Protein AF-A0A1X0T5G9-F1 (afdb_monomer_lite)

Sequence (118 aa):
MSHSIEERPLEVYLANVGNPDFNEDPGHPLPLTRSGFWFPVADLRHASKICGHYISTFDLGGGNWAGGVVRRREDQTAVARISYNGRAWRPVEDSLRDREEMSLGEDVLAAPTASPRP

Radius of gyration: 15.31 Å; chains: 1; bounding box: 38×30×50 Å

Foldseek 3Di:
DDDDLVLQQKKWAFAWADQVVVVGGRVDGDPPADGGDIDGHNFLQRLLVVLQVSCVVVVDDQSGGPIFFMAGPPPRHGQWGQHSVSWTWGDDPDDPPDTDTDDRPDDSVPDPPPDPDD

Structure (mmCIF, N/CA/C/O backbone):
data_AF-A0A1X0T5G9-F1
#
_entry.id   AF-A0A1X0T5G9-F1
#
loop_
_atom_site.group_PDB
_atom_site.id
_atom_site.type_symbol
_atom_site.label_atom_id
_atom_site.label_alt_id
_atom_site.label_comp_id
_atom_site.label_asym_id
_atom_site.label_entity_id
_atom_site.label_seq_id
_atom_site.pdbx_PDB_ins_code
_atom_site.Cartn_x
_atom_site.Cartn_y
_atom_site.Cartn_z
_atom_site.occupancy
_atom_site.B_iso_or_equiv
_atom_site.auth_seq_id
_atom_site.auth_comp_id
_atom_site.auth_asym_id
_atom_site.auth_atom_id
_atom_site.pdbx_PDB_model_num
ATOM 1 N N . MET A 1 1 ? -21.285 -15.191 0.800 1.00 40.81 1 MET A N 1
ATOM 2 C CA . MET A 1 1 ? -21.544 -14.379 2.006 1.00 40.81 1 MET A CA 1
ATOM 3 C C . MET A 1 1 ? -21.038 -12.980 1.715 1.00 40.81 1 MET A C 1
ATOM 5 O O . MET A 1 1 ? -19.834 -12.758 1.688 1.00 40.81 1 MET A O 1
ATOM 9 N N . SER A 1 2 ? -21.956 -12.097 1.334 1.00 48.06 2 SER A N 1
ATOM 10 C CA . SER A 1 2 ? -21.668 -10.725 0.918 1.00 48.06 2 SER A CA 1
ATOM 11 C C . SER A 1 2 ? -21.685 -9.845 2.163 1.00 48.06 2 SER A C 1
ATOM 13 O O . SER A 1 2 ? -22.756 -9.459 2.611 1.00 48.06 2 SER A O 1
ATOM 15 N N . HIS A 1 3 ? -20.522 -9.588 2.758 1.00 45.44 3 HIS A N 1
ATOM 16 C CA . HIS A 1 3 ? -20.426 -8.606 3.839 1.00 45.44 3 HIS A CA 1
ATOM 17 C C . HIS A 1 3 ? -20.568 -7.202 3.247 1.00 45.44 3 HIS A C 1
ATOM 19 O O . HIS A 1 3 ? -19.779 -6.808 2.377 1.00 45.44 3 HIS A O 1
ATOM 25 N N . SER A 1 4 ? -21.614 -6.499 3.685 1.00 54.97 4 SER A N 1
ATOM 26 C CA . SER A 1 4 ? -21.972 -5.142 3.280 1.00 54.97 4 SER A CA 1
ATOM 27 C C . SER A 1 4 ? -20.814 -4.169 3.508 1.00 54.97 4 SER A C 1
ATOM 29 O O . SER A 1 4 ? -20.050 -4.278 4.464 1.00 54.97 4 SER A O 1
ATOM 31 N N . ILE A 1 5 ? -20.688 -3.184 2.617 1.00 57.16 5 ILE A N 1
ATOM 32 C CA . ILE A 1 5 ? -19.665 -2.121 2.656 1.00 57.16 5 ILE A CA 1
ATOM 33 C C . ILE A 1 5 ? -19.730 -1.302 3.969 1.00 57.16 5 ILE A C 1
ATOM 35 O O . ILE A 1 5 ? -18.759 -0.637 4.325 1.00 57.16 5 ILE A O 1
ATOM 39 N N . GLU A 1 6 ? -20.850 -1.374 4.692 1.00 54.22 6 GLU A N 1
ATOM 40 C CA . GLU A 1 6 ? -21.099 -0.711 5.979 1.00 54.22 6 GLU A CA 1
ATOM 41 C C . GLU A 1 6 ? -20.326 -1.325 7.162 1.00 54.22 6 GLU A C 1
ATOM 43 O O . GLU A 1 6 ? -20.077 -0.628 8.136 1.00 54.22 6 GLU A O 1
ATOM 48 N N . GLU A 1 7 ? -19.845 -2.572 7.063 1.00 66.88 7 GLU A N 1
ATOM 49 C CA . GLU A 1 7 ? -19.018 -3.214 8.109 1.00 66.88 7 GLU A CA 1
ATOM 50 C 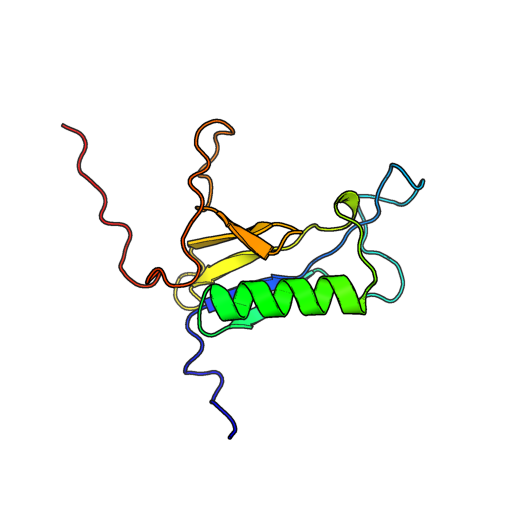C . GLU A 1 7 ? -17.506 -2.992 7.907 1.00 66.88 7 GLU A C 1
ATOM 52 O O . GLU A 1 7 ? -16.676 -3.631 8.552 1.00 66.88 7 GLU A O 1
ATOM 57 N N . ARG A 1 8 ? -17.117 -2.130 6.958 1.00 80.06 8 ARG A N 1
ATOM 58 C CA . ARG A 1 8 ? -15.712 -1.846 6.627 1.00 80.06 8 ARG A CA 1
ATOM 59 C C . ARG A 1 8 ? -15.350 -0.440 7.094 1.00 80.06 8 ARG A C 1
ATOM 61 O O . ARG A 1 8 ? -15.455 0.493 6.293 1.00 80.06 8 ARG A O 1
ATOM 68 N N . PRO A 1 9 ? -14.957 -0.268 8.369 1.00 88.19 9 PRO A N 1
ATOM 69 C CA . PRO A 1 9 ? -14.693 1.048 8.947 1.00 88.19 9 PRO A CA 1
ATOM 70 C C . PRO A 1 9 ? -13.415 1.684 8.394 1.00 88.19 9 PRO A C 1
ATOM 72 O O . PRO A 1 9 ? -13.202 2.883 8.568 1.00 88.19 9 PRO A O 1
ATOM 75 N N . LEU A 1 10 ? -12.571 0.903 7.715 1.00 93.00 10 LEU A N 1
ATOM 76 C CA . LEU A 1 10 ? -11.301 1.347 7.169 1.00 93.00 10 LEU A CA 1
ATOM 77 C C . LEU A 1 10 ? -11.314 1.350 5.641 1.00 93.00 10 LEU A C 1
ATOM 79 O O . LEU A 1 10 ? -12.089 0.661 4.974 1.00 93.00 10 LEU A O 1
ATOM 83 N N . GLU A 1 11 ? -10.389 2.098 5.068 1.00 95.50 11 GLU A N 1
ATOM 84 C CA . GLU A 1 11 ? -10.036 2.002 3.661 1.00 95.50 11 GLU A CA 1
ATOM 85 C C . GLU A 1 11 ? -8.532 2.150 3.468 1.00 95.50 11 GLU A C 1
ATOM 87 O O . GLU A 1 11 ? -7.855 2.849 4.222 1.00 95.50 11 GLU A O 1
ATOM 92 N N . VAL A 1 12 ? -8.008 1.460 2.459 1.00 95.81 12 VAL A N 1
ATOM 93 C CA . VAL A 1 12 ? -6.591 1.470 2.103 1.00 95.81 12 VAL A CA 1
ATOM 94 C C . VAL A 1 12 ? -6.389 2.135 0.750 1.00 95.81 12 VAL A C 1
ATOM 96 O O . VAL A 1 12 ? -7.130 1.873 -0.198 1.00 95.81 12 VAL A O 1
ATOM 99 N N . TYR A 1 13 ? -5.386 2.998 0.658 1.00 96.81 13 TYR A N 1
ATOM 100 C CA . TYR A 1 13 ? -4.993 3.644 -0.582 1.00 96.81 13 TYR A CA 1
ATOM 101 C C . TYR A 1 13 ? -4.126 2.704 -1.417 1.00 96.81 13 TYR A C 1
ATOM 103 O O . TYR A 1 13 ? -3.069 2.249 -0.971 1.00 96.81 13 TYR A O 1
ATOM 111 N N . LEU A 1 14 ? -4.565 2.421 -2.638 1.00 96.19 14 LEU A N 1
ATOM 112 C CA . LEU A 1 14 ? -3.856 1.595 -3.603 1.00 96.19 14 LEU A CA 1
ATOM 113 C C . LEU A 1 14 ? -3.331 2.488 -4.719 1.00 96.19 14 LEU A C 1
ATOM 115 O O . LEU A 1 14 ? -4.096 3.090 -5.475 1.00 96.19 14 LEU A O 1
ATOM 119 N N . ALA A 1 15 ? -2.009 2.580 -4.798 1.00 95.62 15 ALA A N 1
ATOM 120 C CA . ALA A 1 15 ? -1.327 3.363 -5.806 1.00 95.62 15 ALA A CA 1
ATOM 121 C C . ALA A 1 15 ? 0.017 2.733 -6.159 1.00 95.62 15 ALA A C 1
ATOM 123 O O . ALA A 1 15 ? 0.687 2.119 -5.325 1.00 95.62 15 ALA A O 1
ATOM 124 N N . ASN A 1 16 ? 0.390 2.907 -7.415 1.00 94.00 16 ASN A N 1
ATOM 125 C CA . ASN A 1 16 ? 1.715 2.638 -7.935 1.00 94.00 16 ASN A CA 1
ATOM 126 C C . ASN A 1 16 ? 2.224 3.854 -8.720 1.00 94.00 16 ASN A C 1
ATOM 128 O O . ASN A 1 16 ? 1.419 4.690 -9.147 1.00 94.00 16 ASN A O 1
ATOM 132 N N . VAL A 1 17 ? 3.540 3.915 -8.883 1.00 94.12 17 VAL A N 1
ATOM 133 C CA . VAL A 1 17 ? 4.269 4.895 -9.695 1.00 94.12 17 VAL A CA 1
ATOM 134 C C . VAL A 1 17 ? 5.380 4.196 -10.480 1.00 94.12 17 VAL A C 1
ATOM 136 O O . VAL A 1 17 ? 5.740 3.055 -10.168 1.00 94.12 17 VAL A O 1
ATOM 139 N N . GLY A 1 18 ? 5.928 4.867 -11.490 1.00 90.62 18 GLY A N 1
ATOM 140 C CA . GLY A 1 18 ? 7.142 4.408 -12.156 1.00 90.62 18 GLY A CA 1
ATOM 141 C C . GLY A 1 18 ? 8.334 4.358 -11.198 1.00 90.62 18 GLY A C 1
ATOM 142 O O . GLY A 1 18 ? 8.497 5.212 -10.326 1.00 90.62 18 GLY A O 1
ATOM 143 N N . ASN A 1 19 ? 9.172 3.342 -11.353 1.00 90.00 19 ASN A N 1
ATOM 144 C CA . ASN A 1 19 ? 10.439 3.233 -10.659 1.00 90.00 19 ASN A CA 1
ATOM 145 C C . ASN A 1 19 ? 11.567 3.863 -11.511 1.00 90.00 19 ASN A C 1
ATOM 147 O O . ASN A 1 19 ? 11.892 3.346 -12.586 1.00 90.00 19 ASN A O 1
ATOM 151 N N . PRO A 1 20 ? 12.219 4.940 -11.035 1.00 86.06 20 PRO A N 1
ATOM 152 C CA . PRO A 1 20 ? 13.287 5.605 -11.778 1.00 86.06 20 PRO A CA 1
ATOM 153 C C . PRO A 1 20 ? 14.508 4.703 -12.006 1.00 86.06 20 PRO A C 1
ATOM 155 O O . PRO A 1 20 ? 15.221 4.905 -12.988 1.00 86.06 20 PRO A O 1
ATOM 158 N N . ASP A 1 21 ? 14.718 3.673 -11.174 1.00 88.94 21 ASP A N 1
ATOM 159 C CA . ASP A 1 21 ? 15.784 2.678 -11.372 1.00 88.94 21 ASP A CA 1
ATOM 160 C C . ASP A 1 21 ? 15.614 1.892 -12.686 1.00 88.94 21 ASP A C 1
ATOM 162 O O . ASP A 1 21 ? 16.586 1.372 -13.234 1.00 88.94 21 ASP A O 1
ATOM 166 N N . PHE A 1 22 ? 14.387 1.835 -13.218 1.00 85.31 22 PHE A N 1
ATOM 167 C CA . PHE A 1 22 ? 14.048 1.214 -14.501 1.00 85.31 22 PHE A CA 1
ATOM 168 C C . PHE A 1 22 ? 13.755 2.241 -15.606 1.00 85.31 22 PHE A C 1
ATOM 170 O O . PHE A 1 22 ? 13.208 1.882 -16.648 1.00 85.31 22 PHE A O 1
ATOM 177 N N . ASN A 1 23 ? 14.143 3.509 -15.413 1.00 87.12 23 ASN A N 1
ATOM 178 C CA . ASN A 1 23 ? 13.869 4.611 -16.344 1.00 87.12 23 ASN A CA 1
ATOM 179 C C . ASN A 1 23 ? 12.360 4.830 -16.599 1.00 87.12 23 ASN A C 1
ATOM 181 O O . ASN A 1 23 ? 11.947 5.260 -17.677 1.00 87.12 23 ASN A O 1
ATOM 185 N N . GLU A 1 24 ? 11.536 4.517 -15.600 1.00 90.94 24 GLU A N 1
ATOM 186 C CA . GLU A 1 24 ? 10.106 4.815 -15.576 1.00 90.94 24 GLU A CA 1
ATOM 187 C C . GLU A 1 24 ? 9.864 6.176 -14.900 1.00 90.94 24 GLU A C 1
ATOM 189 O O . GLU A 1 24 ? 10.717 6.680 -14.167 1.00 90.94 24 GLU A O 1
ATOM 194 N N . ASP A 1 25 ? 8.695 6.782 -15.124 1.00 88.31 25 ASP A N 1
ATOM 195 C CA . ASP A 1 25 ? 8.364 8.097 -14.563 1.00 88.31 25 ASP A CA 1
ATOM 196 C C . ASP A 1 25 ? 7.782 7.986 -13.134 1.00 8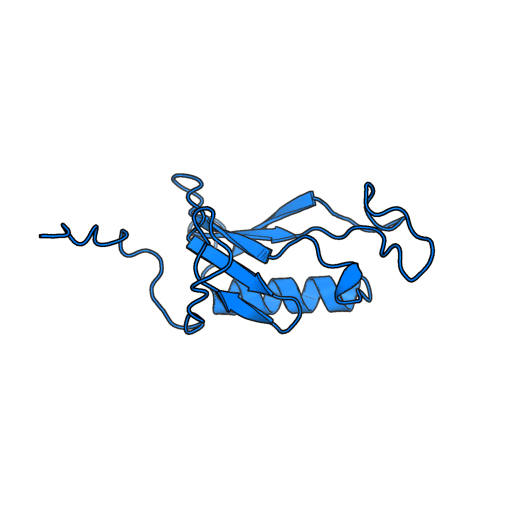8.31 25 ASP A C 1
ATOM 198 O O . ASP A 1 25 ? 6.655 7.509 -12.975 1.00 88.31 25 ASP A O 1
ATOM 202 N N . PRO A 1 26 ? 8.484 8.458 -12.083 1.00 89.06 26 PRO A N 1
ATOM 203 C CA . PRO A 1 26 ? 7.994 8.403 -10.703 1.00 89.06 26 PRO A CA 1
ATOM 204 C C . PRO A 1 26 ? 6.839 9.365 -10.408 1.00 89.06 26 PRO A C 1
ATOM 206 O O . PRO A 1 26 ? 6.193 9.250 -9.366 1.00 89.06 26 PRO A O 1
ATOM 209 N N . GLY A 1 27 ? 6.575 10.325 -11.296 1.00 88.94 27 GLY A N 1
ATOM 210 C CA . GLY A 1 27 ? 5.438 11.235 -11.201 1.00 88.94 27 GLY A CA 1
ATOM 211 C C . GLY A 1 27 ? 4.130 10.629 -11.704 1.00 88.94 27 GLY A C 1
ATOM 212 O O . GLY A 1 27 ? 3.068 11.205 -11.461 1.00 88.94 27 GLY A O 1
ATOM 213 N N . HIS A 1 28 ? 4.182 9.477 -12.379 1.00 88.12 28 HIS A N 1
ATOM 214 C CA . HIS A 1 28 ? 3.028 8.878 -13.038 1.00 88.12 28 HIS A CA 1
ATOM 215 C C . HIS A 1 28 ? 2.837 7.405 -12.652 1.00 88.12 28 HIS A C 1
ATOM 217 O O . HIS A 1 28 ? 3.809 6.688 -12.410 1.00 88.12 28 HIS A O 1
ATOM 223 N N . PRO A 1 29 ? 1.584 6.916 -12.601 1.00 91.75 29 PRO A N 1
ATOM 224 C CA . PRO A 1 29 ? 1.311 5.489 -12.490 1.00 91.75 29 PRO A CA 1
ATOM 225 C C . PRO A 1 29 ? 1.891 4.687 -13.654 1.00 91.75 29 PRO A C 1
ATOM 227 O O . PRO A 1 29 ? 2.005 5.194 -14.773 1.00 91.75 29 PRO A O 1
ATOM 230 N N . LEU A 1 30 ? 2.153 3.402 -13.416 1.00 89.50 30 LEU A N 1
ATOM 231 C CA . LEU A 1 30 ? 2.511 2.470 -14.478 1.00 89.50 30 LEU A CA 1
ATOM 232 C C . LEU A 1 30 ? 1.381 2.385 -15.525 1.00 89.50 30 LEU A C 1
ATOM 234 O O . LEU A 1 30 ? 0.198 2.335 -15.152 1.00 89.50 30 LEU A O 1
ATOM 238 N N . PRO A 1 31 ? 1.709 2.334 -16.829 1.00 87.06 31 PRO A N 1
ATOM 239 C CA . PRO A 1 31 ? 0.720 2.248 -17.898 1.00 87.06 31 PRO A CA 1
ATOM 240 C C . PRO A 1 31 ? -0.240 1.069 -17.714 1.00 87.06 31 PRO A C 1
ATOM 242 O O . PRO A 1 31 ? 0.159 -0.006 -17.277 1.00 87.06 31 PRO A O 1
ATOM 245 N N . LEU A 1 32 ? -1.510 1.258 -18.088 1.00 87.62 32 LEU A N 1
ATOM 246 C CA . LEU A 1 32 ? -2.564 0.229 -18.034 1.00 87.62 32 LEU A CA 1
ATOM 247 C C . LEU A 1 32 ? -2.869 -0.325 -16.629 1.00 87.62 32 LEU A C 1
ATOM 249 O O . LEU A 1 32 ? -3.631 -1.283 -16.498 1.00 87.62 32 LEU A O 1
ATOM 253 N N . THR A 1 33 ? -2.343 0.295 -15.573 1.00 90.00 33 THR A N 1
ATOM 254 C CA . THR A 1 33 ? -2.684 -0.062 -14.197 1.00 90.00 33 THR A CA 1
ATOM 255 C C . THR A 1 33 ? -3.766 0.862 -13.649 1.00 90.00 33 THR A C 1
ATOM 257 O O . THR A 1 33 ? -3.813 2.061 -13.934 1.00 90.00 33 THR A O 1
ATOM 260 N N . ARG A 1 34 ? -4.659 0.311 -12.824 1.00 92.06 34 ARG A N 1
ATOM 261 C CA . ARG A 1 34 ? -5.549 1.138 -12.009 1.00 92.06 34 ARG A CA 1
ATOM 262 C C . ARG A 1 34 ? -4.753 1.577 -10.786 1.00 92.06 34 ARG A C 1
ATOM 264 O O . ARG A 1 34 ? -4.330 0.718 -10.028 1.00 92.06 34 ARG A O 1
ATOM 271 N N . SER A 1 35 ? -4.596 2.879 -10.577 1.00 94.56 35 SER A N 1
ATOM 272 C CA . SER A 1 35 ? -3.807 3.455 -9.480 1.00 94.56 35 SER A CA 1
ATOM 273 C C . SER A 1 35 ? -4.528 4.664 -8.883 1.00 94.56 35 SER A C 1
ATOM 275 O O . SER A 1 35 ? -5.408 5.242 -9.521 1.00 94.56 35 SER A O 1
ATOM 277 N N . GLY A 1 36 ? -4.184 5.032 -7.651 1.00 94.25 36 GLY A N 1
ATOM 278 C CA . GLY A 1 36 ? -4.650 6.257 -7.008 1.00 94.25 36 GLY A CA 1
ATOM 279 C C . GLY A 1 36 ? -6.082 6.201 -6.478 1.00 94.25 36 GLY A C 1
ATOM 280 O O . GLY A 1 36 ? -6.830 7.166 -6.617 1.00 94.25 36 GLY A O 1
ATOM 281 N N . PHE A 1 37 ? -6.492 5.079 -5.880 1.00 95.81 37 PHE A N 1
ATOM 282 C CA . PHE A 1 37 ? -7.855 4.914 -5.366 1.00 95.81 37 PHE A CA 1
ATOM 283 C C . PHE A 1 37 ? -7.898 4.292 -3.969 1.00 95.81 37 PHE A C 1
ATOM 285 O O . PHE A 1 37 ? -6.989 3.578 -3.554 1.00 95.81 37 PHE A O 1
ATOM 292 N N . TRP A 1 38 ? -8.992 4.547 -3.251 1.00 95.50 38 TRP A N 1
ATOM 293 C CA . TRP A 1 38 ? -9.266 3.966 -1.938 1.00 95.50 38 TRP A CA 1
ATOM 294 C C . TRP A 1 38 ? -10.088 2.683 -2.070 1.00 95.50 38 TRP A C 1
ATOM 296 O O . TRP A 1 38 ? -11.036 2.621 -2.858 1.00 95.50 38 TRP A O 1
ATOM 306 N N . PHE A 1 39 ? -9.726 1.655 -1.303 1.00 94.88 39 PHE A N 1
ATOM 307 C CA . PHE A 1 39 ? -10.430 0.377 -1.258 1.00 94.88 39 PHE A CA 1
ATOM 308 C C . PHE A 1 39 ? -10.912 0.067 0.167 1.00 94.88 39 PHE A C 1
ATOM 310 O O . PHE A 1 39 ? -10.094 0.063 1.088 1.00 94.88 39 PHE A O 1
ATOM 317 N N . PRO A 1 40 ? -12.210 -0.224 0.379 1.00 94.62 40 PRO A N 1
ATOM 318 C CA . PRO A 1 40 ? -12.756 -0.445 1.712 1.00 94.62 40 PRO A CA 1
ATOM 319 C C . PRO A 1 40 ? -12.320 -1.800 2.282 1.00 94.62 40 PRO A C 1
ATOM 321 O O . PRO A 1 40 ? -12.481 -2.846 1.640 1.00 94.62 40 PRO A O 1
ATOM 324 N N . VAL A 1 41 ? -11.835 -1.787 3.523 1.00 93.56 41 VAL A N 1
ATOM 325 C CA . VAL A 1 41 ? -11.297 -2.944 4.252 1.00 93.56 41 VAL A CA 1
ATOM 326 C C . VAL A 1 41 ? -11.848 -2.997 5.675 1.00 93.56 41 VAL A C 1
ATOM 328 O O . VAL A 1 41 ? -12.271 -1.994 6.241 1.00 93.56 41 VAL A O 1
ATOM 331 N N . ALA A 1 42 ? -11.890 -4.200 6.239 1.00 90.38 42 ALA A N 1
ATOM 332 C CA . ALA A 1 42 ? -12.440 -4.411 7.578 1.00 90.38 42 ALA A CA 1
ATOM 333 C C . ALA A 1 42 ? -11.419 -4.051 8.670 1.00 90.38 42 ALA A C 1
ATOM 335 O O . ALA A 1 42 ? -11.755 -3.403 9.652 1.00 90.38 42 ALA A O 1
ATOM 336 N N . ASP A 1 43 ? -10.163 -4.441 8.458 1.00 90.56 43 ASP A N 1
ATOM 337 C CA . ASP A 1 43 ? -9.094 -4.406 9.452 1.00 90.56 43 ASP A CA 1
ATOM 338 C C . ASP A 1 43 ? -7.712 -4.352 8.763 1.00 90.56 43 ASP A C 1
ATOM 340 O O . ASP A 1 43 ? -7.606 -4.447 7.531 1.00 90.56 43 ASP A O 1
ATOM 344 N N . LEU A 1 44 ? -6.635 -4.219 9.548 1.00 91.94 44 LEU A N 1
ATOM 345 C CA . LEU A 1 44 ? -5.263 -4.143 9.028 1.00 91.94 44 LEU A CA 1
ATOM 346 C C . LEU A 1 44 ? -4.799 -5.426 8.327 1.00 91.94 44 LEU A C 1
ATOM 348 O O . LEU A 1 44 ? -4.044 -5.359 7.355 1.00 91.94 44 LEU A O 1
ATOM 352 N N . ARG A 1 45 ? -5.251 -6.603 8.769 1.00 93.00 45 ARG A N 1
ATOM 353 C CA . ARG A 1 45 ? -4.935 -7.874 8.104 1.00 93.00 45 ARG A CA 1
ATOM 354 C C . ARG A 1 45 ? -5.600 -7.941 6.734 1.00 93.00 45 ARG A C 1
ATOM 356 O O . ARG A 1 45 ? -4.972 -8.403 5.780 1.00 93.00 45 ARG A O 1
ATOM 363 N N . HIS A 1 46 ? -6.841 -7.480 6.614 1.00 92.75 46 HIS A N 1
ATOM 364 C CA . HIS A 1 46 ? -7.520 -7.354 5.331 1.00 92.75 46 HIS A CA 1
ATOM 365 C C . HIS A 1 46 ? -6.803 -6.326 4.442 1.00 92.75 46 HIS A C 1
ATOM 367 O O . HIS A 1 46 ? -6.524 -6.635 3.286 1.00 92.75 46 HIS A O 1
ATOM 373 N N . ALA A 1 47 ? -6.405 -5.169 4.983 1.00 94.00 47 ALA A N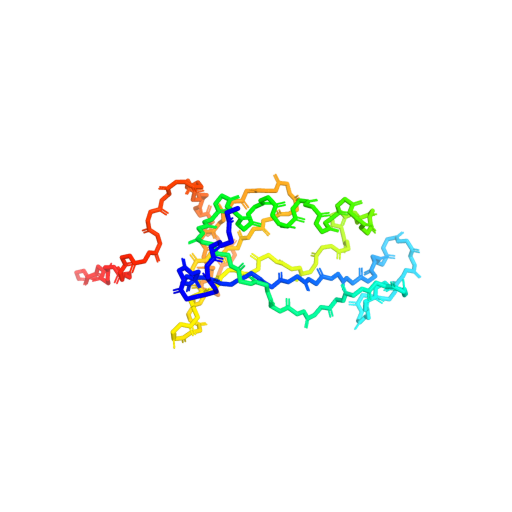 1
ATOM 374 C CA . ALA A 1 47 ? -5.613 -4.172 4.257 1.00 94.00 47 ALA A CA 1
ATOM 375 C C . ALA A 1 47 ? -4.304 -4.756 3.703 1.00 94.00 47 ALA A C 1
ATOM 377 O O . ALA A 1 47 ? -4.032 -4.630 2.513 1.00 94.00 47 ALA A O 1
ATOM 378 N N . SER A 1 48 ? -3.541 -5.473 4.535 1.00 95.38 48 SER A N 1
ATOM 379 C CA . SER A 1 48 ? -2.297 -6.141 4.137 1.00 95.38 48 SER A CA 1
ATOM 380 C C . SER A 1 48 ? -2.510 -7.137 2.991 1.00 95.38 48 SER A C 1
ATOM 382 O O . SER A 1 48 ? -1.795 -7.094 1.987 1.00 95.38 48 SER A O 1
ATOM 384 N N . LYS A 1 49 ? -3.558 -7.971 3.072 1.00 95.81 49 LYS A N 1
ATOM 385 C CA . LYS A 1 49 ? -3.923 -8.902 1.990 1.00 95.81 49 LYS A CA 1
ATOM 386 C C . LYS A 1 49 ? -4.288 -8.179 0.694 1.00 95.81 49 LYS A C 1
ATOM 388 O O . LYS A 1 49 ? -3.876 -8.621 -0.374 1.00 95.81 49 LYS A O 1
ATOM 393 N N . ILE A 1 50 ? -5.050 -7.087 0.777 1.00 96.62 50 ILE A N 1
ATOM 394 C CA . ILE A 1 50 ? -5.457 -6.299 -0.393 1.00 96.62 50 ILE A CA 1
ATOM 395 C C . ILE A 1 50 ? -4.252 -5.610 -1.040 1.00 96.62 50 ILE A C 1
ATOM 397 O O . ILE A 1 50 ? -4.119 -5.665 -2.260 1.00 96.62 50 ILE A O 1
ATOM 401 N N . CYS A 1 51 ? -3.340 -5.037 -0.249 1.00 96.19 51 CYS A N 1
ATOM 402 C CA . CYS A 1 51 ? -2.075 -4.498 -0.748 1.00 96.19 51 CYS A CA 1
ATOM 403 C C . CYS A 1 51 ? -1.251 -5.573 -1.465 1.00 96.19 51 CYS A C 1
ATOM 405 O O . CYS A 1 51 ? -0.824 -5.352 -2.593 1.00 96.19 51 CYS A O 1
ATOM 407 N N . GLY A 1 52 ? -1.079 -6.746 -0.849 1.00 95.69 52 GLY A N 1
ATOM 408 C CA . GLY A 1 52 ? -0.346 -7.857 -1.459 1.00 95.69 52 GLY A CA 1
ATOM 409 C C . GLY A 1 52 ? -0.985 -8.347 -2.760 1.00 95.69 52 GLY A C 1
ATOM 410 O O . GLY A 1 52 ? -0.286 -8.561 -3.746 1.00 95.69 52 GLY A O 1
ATOM 411 N N . HIS A 1 53 ? -2.317 -8.458 -2.799 1.00 96.31 53 HIS A N 1
ATOM 412 C CA . HIS A 1 53 ? -3.039 -8.816 -4.019 1.00 96.31 53 HIS A CA 1
ATOM 413 C C . HIS A 1 53 ? -2.833 -7.768 -5.116 1.00 96.31 53 HIS A C 1
ATOM 415 O O . HIS A 1 53 ? -2.524 -8.123 -6.243 1.00 96.31 53 HIS A O 1
ATOM 421 N N . TYR A 1 54 ? -2.955 -6.479 -4.794 1.00 96.31 54 TYR A N 1
ATOM 422 C CA . TYR A 1 54 ? -2.725 -5.392 -5.746 1.00 96.31 54 TYR A CA 1
ATOM 423 C C . TYR A 1 54 ? -1.296 -5.401 -6.306 1.00 96.31 54 TYR A C 1
ATOM 425 O O . TYR A 1 54 ? -1.116 -5.313 -7.518 1.00 96.31 54 TYR A O 1
ATOM 433 N N . ILE A 1 55 ? -0.297 -5.555 -5.431 1.00 94.81 55 ILE A N 1
ATOM 434 C CA . ILE A 1 55 ? 1.119 -5.665 -5.802 1.00 94.81 55 ILE A CA 1
ATOM 435 C C . ILE A 1 55 ? 1.335 -6.837 -6.760 1.00 94.81 55 ILE A C 1
ATOM 437 O O . ILE A 1 55 ? 1.961 -6.658 -7.796 1.00 94.81 55 ILE A O 1
ATOM 441 N N . SER A 1 56 ? 0.768 -8.007 -6.455 1.00 95.25 56 SER A N 1
ATOM 442 C CA . SER A 1 56 ? 0.890 -9.192 -7.308 1.00 95.25 56 SER A CA 1
ATOM 443 C C . SER A 1 56 ? 0.144 -9.054 -8.635 1.00 95.25 56 SER A C 1
ATOM 445 O O . SER A 1 56 ? 0.633 -9.538 -9.649 1.00 95.25 56 SER A O 1
ATOM 447 N N . THR A 1 57 ? -1.032 -8.424 -8.648 1.00 95.31 57 THR A N 1
ATOM 448 C CA . THR A 1 57 ? -1.845 -8.249 -9.862 1.00 95.31 57 THR A CA 1
ATOM 449 C C . THR A 1 57 ? -1.169 -7.336 -10.879 1.00 95.31 57 THR A C 1
ATOM 451 O O . THR A 1 57 ? -1.337 -7.537 -12.079 1.00 95.31 57 THR A O 1
ATOM 454 N N . PHE A 1 58 ? -0.411 -6.344 -10.409 1.00 92.94 58 PHE A N 1
ATOM 455 C CA . PHE A 1 58 ? 0.306 -5.395 -11.262 1.00 92.94 58 PHE A CA 1
ATOM 456 C C . PHE A 1 58 ? 1.821 -5.643 -11.321 1.00 92.94 58 PHE A C 1
ATOM 458 O O . PHE A 1 58 ? 2.528 -4.796 -11.852 1.00 92.94 58 PHE A O 1
ATOM 465 N N . ASP A 1 59 ? 2.300 -6.774 -10.788 1.00 92.56 59 ASP A N 1
ATOM 466 C CA . ASP A 1 59 ? 3.719 -7.171 -10.750 1.00 92.56 59 ASP A CA 1
ATOM 467 C C . ASP A 1 59 ? 4.659 -6.050 -10.263 1.00 92.56 59 ASP A C 1
ATOM 469 O O . ASP A 1 59 ? 5.678 -5.725 -10.869 1.00 92.56 59 ASP A O 1
ATOM 473 N N . LEU A 1 60 ? 4.270 -5.383 -9.172 1.00 91.31 60 LEU A N 1
ATOM 474 C CA . LEU A 1 60 ? 4.974 -4.194 -8.696 1.00 91.31 60 LEU A CA 1
ATOM 475 C C . LEU A 1 60 ? 6.272 -4.563 -7.977 1.00 91.31 60 LEU A C 1
ATOM 477 O O . LEU A 1 60 ? 6.274 -5.409 -7.086 1.00 91.31 60 LEU A O 1
ATOM 481 N N . GLY A 1 61 ? 7.347 -3.829 -8.263 1.00 91.19 61 GLY A N 1
ATOM 482 C CA . GLY A 1 61 ? 8.527 -3.786 -7.407 1.00 91.19 61 GLY A CA 1
ATOM 483 C C . GLY A 1 61 ? 8.334 -2.865 -6.198 1.00 91.19 61 GLY A C 1
ATOM 484 O O . GLY A 1 61 ? 7.439 -2.018 -6.156 1.00 91.19 61 GLY A O 1
ATOM 485 N N . GLY A 1 62 ? 9.231 -2.970 -5.211 1.00 88.69 62 GLY A N 1
ATOM 486 C CA . GLY A 1 62 ? 9.218 -2.085 -4.039 1.00 88.69 62 GLY A CA 1
ATOM 487 C C . GLY A 1 62 ? 9.332 -0.595 -4.396 1.00 88.69 62 GLY A C 1
ATOM 488 O O . GLY A 1 62 ? 8.697 0.230 -3.744 1.00 88.69 62 GLY A O 1
ATOM 489 N N . GLY A 1 63 ? 10.074 -0.264 -5.459 1.00 87.88 63 GLY A N 1
ATOM 490 C CA . GLY A 1 63 ? 10.193 1.099 -5.992 1.00 87.88 63 GLY A CA 1
ATOM 491 C C . GLY A 1 63 ? 8.936 1.609 -6.706 1.00 87.88 63 GLY A C 1
ATOM 492 O O . GLY A 1 63 ? 8.764 2.814 -6.837 1.00 87.88 63 GLY A O 1
ATOM 493 N N . ASN A 1 64 ? 8.027 0.715 -7.109 1.00 92.75 64 ASN A N 1
ATOM 494 C CA . ASN A 1 64 ? 6.756 1.086 -7.732 1.00 92.75 64 ASN A CA 1
ATOM 495 C C . ASN A 1 64 ? 5.636 1.306 -6.703 1.00 92.75 64 ASN A C 1
ATOM 497 O O . ASN A 1 64 ? 4.579 1.835 -7.043 1.00 92.75 64 ASN A O 1
ATOM 501 N N . TRP A 1 65 ? 5.811 0.875 -5.448 1.00 94.06 65 TRP A N 1
ATOM 502 C CA . TRP A 1 65 ? 4.755 0.914 -4.435 1.00 94.06 65 TRP A CA 1
ATOM 503 C C . TRP A 1 65 ? 4.590 2.309 -3.815 1.00 94.06 65 TRP A C 1
ATOM 505 O O . TRP A 1 65 ? 5.365 2.723 -2.953 1.00 94.06 65 TRP A O 1
ATOM 515 N N . ALA A 1 66 ? 3.513 3.003 -4.193 1.00 93.19 66 ALA A N 1
ATOM 516 C CA . ALA A 1 66 ? 3.153 4.327 -3.670 1.00 93.19 66 ALA A CA 1
ATOM 517 C C . ALA A 1 66 ? 1.921 4.312 -2.741 1.00 93.19 66 ALA A C 1
ATOM 519 O O . ALA A 1 66 ? 1.482 5.359 -2.263 1.00 93.19 66 ALA A O 1
ATOM 520 N N . GLY A 1 67 ? 1.342 3.136 -2.493 1.00 92.88 67 GLY A N 1
ATOM 521 C CA . GLY A 1 67 ? 0.139 2.966 -1.685 1.00 92.88 67 GLY A CA 1
ATOM 522 C C . GLY A 1 67 ? 0.396 2.647 -0.210 1.00 92.88 67 GLY A C 1
ATOM 523 O O . GLY A 1 67 ? 1.460 2.897 0.366 1.00 92.88 67 GLY A O 1
ATOM 524 N N . GLY A 1 68 ? -0.631 2.062 0.400 1.00 93.31 68 GLY A N 1
ATOM 525 C CA . GLY A 1 68 ? -0.574 1.418 1.706 1.00 93.31 68 GLY A CA 1
ATOM 526 C C . GLY A 1 68 ? -1.100 2.254 2.856 1.00 93.31 68 GLY A C 1
ATOM 527 O O . GLY A 1 68 ? -1.260 1.717 3.943 1.00 93.31 68 GLY A O 1
ATOM 528 N N . VAL A 1 69 ? -1.404 3.536 2.655 1.00 94.81 69 VAL A N 1
ATOM 529 C CA . VAL A 1 69 ? -2.042 4.348 3.701 1.00 94.81 69 VAL A CA 1
ATOM 530 C C . VAL A 1 69 ? -3.402 3.743 4.037 1.00 94.81 69 VAL A C 1
ATOM 532 O O . VAL A 1 69 ? -4.231 3.575 3.148 1.00 94.81 69 VAL A O 1
ATOM 535 N N . VAL A 1 70 ? -3.626 3.419 5.307 1.00 94.25 70 VAL A N 1
ATOM 536 C CA . VAL A 1 70 ? -4.911 2.958 5.834 1.00 94.25 70 VAL A CA 1
ATOM 537 C C . VAL A 1 70 ? -5.503 4.078 6.667 1.00 94.25 70 VAL A C 1
ATOM 539 O O . VAL A 1 70 ? -4.828 4.620 7.544 1.00 94.25 70 VAL A O 1
ATOM 542 N N . ARG A 1 71 ? -6.765 4.410 6.417 1.00 93.62 71 ARG A N 1
ATOM 543 C CA . ARG A 1 71 ? -7.498 5.420 7.180 1.00 93.62 71 ARG A CA 1
ATOM 544 C C . ARG A 1 71 ? -8.863 4.920 7.610 1.00 93.62 71 ARG A C 1
ATOM 546 O O . ARG A 1 71 ? -9.414 4.005 6.996 1.00 93.62 71 ARG A O 1
ATOM 553 N N . ARG A 1 72 ? -9.411 5.545 8.644 1.00 92.00 72 ARG A N 1
ATOM 554 C CA . ARG A 1 72 ? -10.823 5.405 9.009 1.00 92.00 72 ARG A CA 1
ATOM 555 C C . ARG A 1 72 ? -11.687 6.116 7.975 1.00 92.00 72 ARG A C 1
ATOM 557 O O . ARG A 1 72 ? -11.341 7.195 7.504 1.00 92.00 72 ARG A O 1
ATOM 564 N N . ARG A 1 73 ? -12.809 5.509 7.598 1.00 89.88 73 ARG A N 1
ATOM 565 C CA . ARG A 1 73 ? -13.738 6.091 6.614 1.00 89.88 73 ARG A CA 1
ATOM 566 C C . ARG A 1 73 ? -14.569 7.235 7.185 1.00 89.88 73 ARG A C 1
ATOM 568 O O . ARG A 1 73 ? -14.989 8.090 6.417 1.00 89.88 73 ARG A O 1
ATOM 575 N N . GLU A 1 74 ? -14.810 7.227 8.494 1.00 88.88 74 GLU A N 1
ATOM 576 C CA . GLU A 1 74 ? -15.638 8.220 9.188 1.00 88.88 74 GLU A CA 1
ATOM 577 C C . GLU A 1 74 ? -14.997 9.613 9.187 1.00 88.88 74 GLU A C 1
ATOM 579 O O . GLU A 1 74 ? -15.621 10.581 8.765 1.00 88.88 74 GLU A O 1
ATOM 584 N N . ASP A 1 75 ? -13.741 9.702 9.621 1.00 87.25 75 ASP A N 1
ATOM 585 C CA . ASP A 1 75 ? -13.018 10.958 9.857 1.00 87.25 75 ASP A CA 1
ATOM 586 C C . ASP A 1 75 ? -11.815 11.147 8.916 1.00 87.25 75 ASP A C 1
ATOM 588 O O . ASP A 1 75 ? -11.129 12.164 8.972 1.00 87.25 75 ASP A O 1
ATOM 592 N N . GLN A 1 76 ? -11.556 10.174 8.034 1.00 89.31 76 GLN A N 1
ATOM 593 C CA . GLN A 1 76 ? -10.407 10.141 7.124 1.00 89.31 76 GLN A CA 1
ATOM 594 C C . GLN A 1 76 ? -9.041 10.151 7.833 1.00 89.31 76 GLN A C 1
ATOM 596 O O . GLN A 1 76 ? -8.014 10.337 7.172 1.00 89.31 76 GLN A O 1
ATOM 601 N N . THR A 1 77 ? -9.002 9.876 9.141 1.00 89.75 77 THR A N 1
ATOM 602 C CA . THR A 1 77 ? -7.771 9.844 9.933 1.00 89.75 77 THR A CA 1
ATOM 603 C C . THR A 1 77 ? -6.921 8.650 9.517 1.00 89.75 77 THR A C 1
ATOM 605 O O . THR A 1 77 ? -7.377 7.502 9.559 1.00 89.75 77 THR A O 1
ATOM 608 N N . ALA A 1 78 ? -5.671 8.898 9.115 1.00 90.38 78 ALA A N 1
ATOM 609 C CA . ALA A 1 78 ? -4.711 7.834 8.844 1.00 90.38 78 ALA A CA 1
ATOM 610 C C . ALA A 1 78 ? -4.409 7.075 10.143 1.00 90.38 78 ALA A C 1
ATOM 612 O O . ALA A 1 78 ? -4.016 7.679 11.136 1.00 90.38 78 ALA A O 1
ATOM 613 N N . VAL A 1 79 ? -4.585 5.755 10.128 1.00 90.69 79 VAL A N 1
ATOM 614 C CA . VAL A 1 79 ? -4.403 4.880 11.300 1.00 90.69 79 VAL A CA 1
ATOM 615 C C . VAL A 1 79 ? -3.254 3.899 11.144 1.00 90.69 79 VAL A C 1
ATOM 617 O O . VAL A 1 79 ? -2.789 3.356 12.139 1.00 90.69 79 VAL A O 1
ATOM 620 N N . ALA A 1 80 ? -2.796 3.658 9.913 1.00 91.88 80 ALA A N 1
ATOM 621 C CA . ALA A 1 80 ? -1.639 2.818 9.633 1.00 91.88 80 ALA A CA 1
ATOM 622 C C . ALA A 1 80 ? -1.097 3.060 8.219 1.00 91.88 80 ALA A C 1
ATOM 624 O O . ALA A 1 80 ? -1.735 3.691 7.373 1.00 91.88 80 ALA A O 1
ATOM 625 N N . ARG A 1 81 ? 0.070 2.487 7.933 1.00 93.44 81 ARG A N 1
ATOM 626 C CA . ARG A 1 81 ? 0.605 2.333 6.581 1.00 93.44 81 ARG A CA 1
ATOM 627 C C . ARG A 1 81 ? 1.090 0.905 6.359 1.00 93.44 81 ARG A C 1
ATOM 629 O O . ARG A 1 81 ? 1.890 0.400 7.135 1.00 93.44 81 ARG A O 1
ATOM 636 N N . ILE A 1 82 ? 0.649 0.277 5.277 1.00 93.94 82 ILE A N 1
ATOM 637 C CA . ILE A 1 82 ? 1.116 -1.028 4.818 1.00 93.94 82 ILE A CA 1
ATOM 638 C C . ILE A 1 82 ? 2.320 -0.842 3.890 1.00 93.94 82 ILE A C 1
ATOM 640 O O . ILE A 1 82 ? 2.243 -0.162 2.863 1.00 93.94 82 ILE A O 1
ATOM 644 N N . SER A 1 83 ? 3.452 -1.442 4.240 1.00 92.19 83 SER A N 1
ATOM 645 C CA . SER A 1 83 ? 4.621 -1.496 3.362 1.00 92.19 83 SER A CA 1
ATOM 646 C C . SER A 1 83 ? 4.481 -2.585 2.301 1.00 92.19 83 SER A C 1
ATOM 6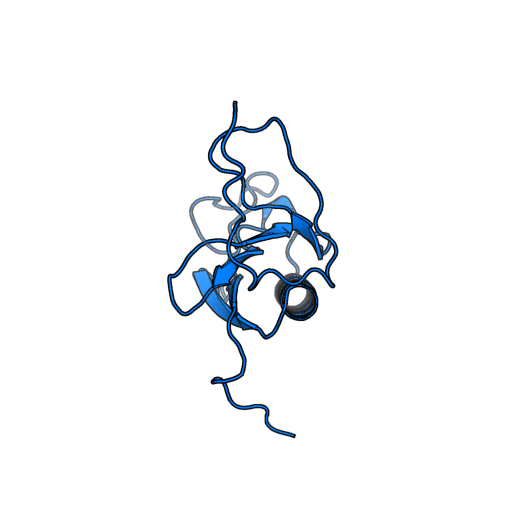48 O O . SER A 1 83 ? 3.674 -3.502 2.426 1.00 92.19 83 SER A O 1
ATOM 650 N N . TYR A 1 84 ? 5.325 -2.514 1.273 1.00 91.06 84 TYR A N 1
ATOM 651 C CA . TYR A 1 84 ? 5.386 -3.489 0.180 1.00 91.06 84 TYR A CA 1
ATOM 652 C C . TYR A 1 84 ? 5.421 -4.957 0.658 1.00 91.06 84 TYR A C 1
ATOM 654 O O . TYR A 1 84 ? 4.754 -5.818 0.098 1.00 91.06 84 TYR A O 1
ATOM 662 N N . ASN A 1 85 ? 6.141 -5.241 1.749 1.00 91.25 85 ASN A N 1
ATOM 663 C CA . ASN A 1 85 ? 6.241 -6.580 2.345 1.00 91.25 85 ASN A CA 1
ATOM 664 C C . ASN A 1 85 ? 5.041 -6.980 3.236 1.00 91.25 85 ASN A C 1
ATOM 666 O O . ASN A 1 85 ? 5.132 -7.956 3.977 1.00 91.25 85 ASN A O 1
ATOM 670 N N . GLY A 1 86 ? 3.944 -6.219 3.215 1.00 89.00 86 GLY A N 1
ATOM 671 C CA . GLY A 1 86 ? 2.705 -6.527 3.930 1.00 89.00 86 GLY A CA 1
ATOM 672 C C . GLY A 1 86 ? 2.695 -6.180 5.423 1.00 89.00 86 GLY A C 1
ATOM 673 O O . GLY A 1 86 ? 1.718 -6.499 6.103 1.00 89.00 86 GLY A O 1
ATOM 674 N N . ARG A 1 87 ? 3.740 -5.532 5.949 1.00 90.81 87 ARG A N 1
ATOM 675 C CA . ARG A 1 87 ? 3.799 -5.096 7.355 1.00 90.81 87 ARG A CA 1
ATOM 676 C C . ARG A 1 87 ? 3.033 -3.797 7.567 1.00 90.81 87 ARG A C 1
ATOM 678 O O . ARG A 1 87 ? 3.055 -2.924 6.702 1.00 90.81 87 ARG A O 1
ATOM 685 N N . ALA A 1 88 ? 2.379 -3.678 8.718 1.00 91.31 88 ALA A N 1
ATOM 686 C CA . ALA A 1 88 ? 1.687 -2.466 9.125 1.00 91.31 88 ALA A CA 1
ATOM 687 C C . ALA A 1 88 ? 2.586 -1.613 10.021 1.00 91.31 88 ALA A C 1
ATOM 689 O O . ALA A 1 88 ? 3.258 -2.117 10.916 1.00 91.31 88 ALA A O 1
ATOM 690 N N . TRP A 1 89 ? 2.566 -0.312 9.785 1.00 88.44 89 TRP A N 1
ATOM 691 C CA . TRP A 1 89 ? 3.332 0.682 10.524 1.00 88.44 89 TRP A CA 1
ATOM 692 C C . TRP A 1 89 ? 2.388 1.743 11.054 1.00 88.44 89 TRP A C 1
ATOM 694 O O . TRP A 1 89 ? 1.423 2.091 10.365 1.00 88.44 89 TRP A O 1
ATOM 704 N N . ARG A 1 90 ? 2.696 2.307 12.224 1.00 85.12 90 ARG A N 1
ATOM 705 C CA . ARG A 1 90 ? 1.970 3.485 12.698 1.00 85.12 90 ARG A CA 1
ATOM 706 C C . ARG A 1 90 ? 2.068 4.637 11.689 1.00 85.12 90 ARG A C 1
ATOM 708 O O . ARG A 1 90 ? 3.099 4.790 11.023 1.00 85.12 90 ARG A O 1
ATOM 715 N N . PRO A 1 91 ? 0.997 5.434 11.544 1.00 75.94 91 PRO A N 1
ATOM 716 C CA . PRO A 1 91 ? 1.013 6.622 10.714 1.00 75.94 91 PRO A CA 1
ATOM 717 C C . PRO A 1 91 ? 2.030 7.574 11.337 1.00 75.94 91 PRO A C 1
ATOM 719 O O . PRO A 1 91 ? 1.943 7.923 12.511 1.00 75.94 91 PRO 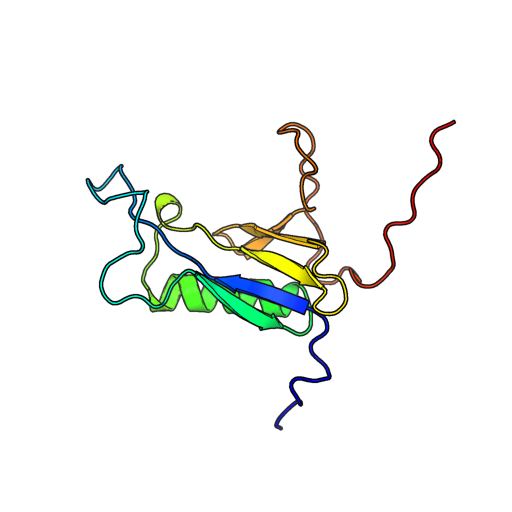A O 1
ATOM 722 N N . VAL A 1 92 ? 3.061 7.913 10.574 1.00 62.47 92 VAL A N 1
ATOM 723 C CA . VAL A 1 92 ? 4.120 8.785 11.068 1.00 62.47 92 VAL A CA 1
ATOM 724 C C . VAL A 1 92 ? 3.609 10.216 10.942 1.00 62.47 92 VAL A C 1
ATOM 726 O O . VAL A 1 92 ? 3.480 10.712 9.823 1.00 62.47 92 VAL A O 1
ATOM 729 N N . GLU A 1 93 ? 3.309 10.870 12.064 1.00 56.38 93 GLU A N 1
ATOM 730 C CA . GLU A 1 93 ? 3.257 12.333 12.111 1.00 56.38 93 GLU A CA 1
ATOM 731 C C . GLU A 1 93 ? 4.696 12.833 11.938 1.00 56.38 93 GLU A C 1
ATOM 733 O O . GLU A 1 93 ? 5.489 12.863 12.875 1.00 56.38 93 GLU A O 1
ATOM 738 N N . ASP A 1 94 ? 5.064 13.088 10.685 1.00 49.22 94 ASP A N 1
ATOM 739 C CA . ASP A 1 94 ? 6.169 13.958 10.277 1.00 49.22 94 ASP A CA 1
ATOM 740 C C . ASP A 1 94 ? 7.470 13.858 11.111 1.00 49.22 94 ASP A C 1
ATOM 742 O O . ASP A 1 94 ? 7.972 14.836 11.650 1.00 49.22 94 ASP A O 1
ATOM 746 N N . SER A 1 95 ? 8.053 12.664 11.263 1.00 40.22 95 SER A N 1
ATOM 747 C CA . SER A 1 95 ? 9.476 12.525 11.620 1.00 40.22 95 SER A CA 1
ATOM 748 C C . SER A 1 95 ? 9.978 11.097 11.391 1.00 40.22 95 SER A C 1
ATOM 750 O O . SER A 1 95 ? 9.475 10.118 11.930 1.00 40.22 95 SER A O 1
ATOM 752 N N . LEU A 1 96 ? 11.006 10.953 10.557 1.00 44.09 96 LEU A N 1
ATOM 753 C CA . LEU A 1 96 ? 11.585 9.677 10.114 1.00 44.09 96 LEU A CA 1
ATOM 754 C C . LEU A 1 96 ? 12.347 8.887 11.205 1.00 44.09 96 LEU A C 1
ATOM 756 O O . LEU A 1 96 ? 13.313 8.203 10.872 1.00 44.09 96 LEU A O 1
ATOM 760 N N . ARG A 1 97 ? 11.987 8.972 12.493 1.00 48.12 97 ARG A N 1
ATOM 761 C CA . ARG A 1 97 ? 12.831 8.409 13.566 1.00 48.12 97 ARG A CA 1
ATOM 762 C C . ARG A 1 97 ? 12.200 7.377 14.490 1.00 48.12 97 ARG A C 1
ATOM 764 O O . ARG A 1 97 ? 12.958 6.587 15.035 1.00 48.12 97 ARG A O 1
ATOM 771 N N . ASP A 1 98 ? 10.881 7.229 14.520 1.00 46.00 98 ASP A N 1
ATOM 772 C CA . ASP A 1 98 ? 10.246 6.232 15.390 1.00 46.00 98 ASP A CA 1
ATOM 773 C C . ASP A 1 98 ? 9.106 5.521 14.648 1.00 46.00 98 ASP A C 1
ATOM 775 O O . ASP A 1 98 ? 7.946 5.923 14.686 1.00 46.00 98 ASP A O 1
ATOM 779 N N . ARG A 1 99 ? 9.448 4.468 13.890 1.00 59.91 99 ARG A N 1
ATOM 780 C CA . ARG A 1 99 ? 8.458 3.599 13.231 1.00 59.91 99 ARG A CA 1
ATOM 781 C C . ARG A 1 99 ? 8.197 2.378 14.102 1.00 59.91 99 ARG A C 1
ATOM 783 O O . ARG A 1 99 ? 8.986 1.438 14.090 1.00 59.91 99 ARG A O 1
ATOM 790 N N . GLU A 1 100 ? 7.079 2.383 14.818 1.00 71.69 100 GLU A N 1
ATOM 791 C CA . GLU A 1 100 ? 6.598 1.192 15.520 1.00 71.69 100 GLU A CA 1
ATOM 792 C C . GLU A 1 100 ? 5.796 0.310 14.549 1.00 71.69 100 GLU A C 1
ATOM 794 O O . GLU A 1 100 ? 4.852 0.773 13.894 1.00 71.69 100 GLU A O 1
ATOM 799 N N . GLU A 1 101 ? 6.218 -0.949 14.408 1.00 75.81 101 GLU A N 1
ATOM 800 C CA . GLU A 1 101 ? 5.479 -1.967 13.657 1.00 75.81 101 GLU A CA 1
ATOM 801 C C . GLU A 1 101 ? 4.210 -2.325 14.439 1.00 75.81 101 GLU A C 1
ATOM 803 O O . GLU A 1 101 ? 4.273 -2.656 15.622 1.00 75.81 101 GLU A O 1
ATOM 808 N N . MET A 1 102 ? 3.056 -2.253 13.781 1.00 75.69 102 MET A N 1
ATOM 809 C CA . MET A 1 102 ? 1.774 -2.602 14.386 1.00 75.69 102 MET A CA 1
ATOM 810 C C . MET A 1 102 ? 1.470 -4.076 14.144 1.00 75.69 102 MET A C 1
ATOM 812 O O . MET A 1 102 ? 1.683 -4.606 13.048 1.00 75.69 102 MET A O 1
ATOM 816 N N . SER A 1 103 ? 0.880 -4.734 15.139 1.00 80.69 103 SER A N 1
ATOM 817 C CA . SER A 1 103 ? 0.305 -6.059 14.926 1.00 80.69 103 SER A CA 1
ATOM 818 C C . SER A 1 103 ? -0.896 -5.960 13.984 1.00 80.69 103 SER A C 1
ATOM 820 O O . SER A 1 103 ? -1.790 -5.141 14.174 1.00 80.69 103 SER A O 1
ATOM 822 N N . LEU A 1 104 ? -0.983 -6.854 12.997 1.00 76.31 104 LEU A N 1
ATOM 823 C CA . LEU A 1 104 ? -2.129 -6.920 12.076 1.00 76.31 104 LEU A CA 1
ATOM 824 C C . LEU A 1 104 ? -3.462 -7.283 12.764 1.00 76.31 104 LEU A C 1
ATOM 826 O O . LEU A 1 104 ? -4.498 -7.276 12.105 1.00 76.31 104 LEU A O 1
ATOM 830 N N . GLY A 1 105 ? -3.432 -7.676 14.042 1.00 72.44 105 GLY A N 1
ATOM 831 C CA . GLY A 1 105 ? -4.617 -7.916 14.871 1.00 72.44 105 GLY A CA 1
ATOM 832 C C . GLY A 1 105 ? -4.916 -6.804 15.880 1.00 72.44 105 GLY A C 1
ATOM 833 O O . GLY A 1 105 ? -5.770 -7.011 16.734 1.00 72.44 105 GLY A O 1
ATOM 834 N N . GLU A 1 106 ? -4.198 -5.680 15.835 1.00 71.50 106 GLU A N 1
ATOM 835 C CA . GLU A 1 106 ? -4.440 -4.539 16.721 1.00 71.50 106 GLU A CA 1
ATOM 836 C C . GLU A 1 106 ? -5.762 -3.841 16.370 1.00 71.50 106 GLU A C 1
ATOM 838 O O . GLU A 1 106 ? -6.064 -3.612 15.194 1.00 71.50 106 GLU A O 1
ATOM 843 N N . ASP A 1 107 ? -6.553 -3.505 17.394 1.00 68.31 107 ASP A N 1
ATOM 844 C CA . ASP A 1 107 ? -7.769 -2.716 17.221 1.00 68.31 107 ASP A CA 1
ATOM 845 C C . ASP A 1 107 ? -7.394 -1.244 17.024 1.00 68.31 107 ASP A C 1
ATOM 847 O O . ASP A 1 107 ? -7.059 -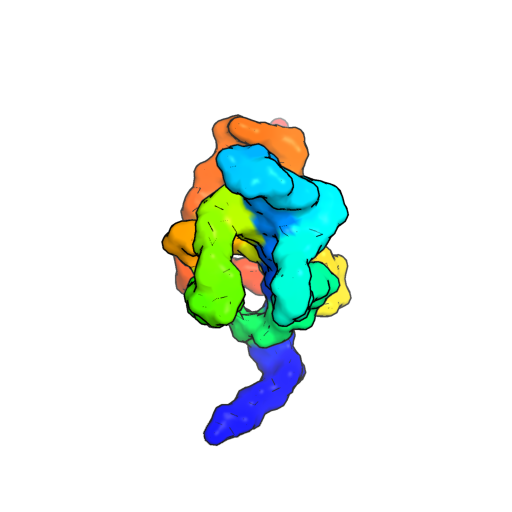0.524 17.961 1.00 68.31 107 ASP A O 1
ATOM 851 N N . VAL A 1 108 ? -7.419 -0.807 15.767 1.00 70.19 108 VAL A N 1
ATOM 852 C CA . VAL A 1 108 ? -7.101 0.575 15.377 1.00 70.19 108 VAL A CA 1
ATOM 853 C C . VAL A 1 108 ? -8.316 1.502 15.411 1.00 70.19 108 VAL A C 1
ATOM 855 O O . VAL A 1 108 ? -8.242 2.637 14.935 1.00 70.19 108 VAL A O 1
ATOM 858 N N . LEU A 1 109 ? -9.457 1.026 15.915 1.00 66.62 109 LEU A N 1
ATOM 859 C CA . LEU A 1 109 ? -10.696 1.797 16.026 1.00 66.62 109 LEU A CA 1
ATOM 860 C C . LEU A 1 109 ? -10.819 2.469 17.393 1.00 66.62 109 LEU A C 1
ATOM 862 O O . LEU A 1 109 ? -11.443 3.525 17.486 1.00 66.62 109 LEU A O 1
ATOM 866 N N . ALA A 1 110 ? -10.143 1.948 18.419 1.00 58.75 110 ALA A N 1
ATOM 867 C CA . ALA A 1 110 ? -9.885 2.695 19.640 1.00 58.75 110 ALA A CA 1
ATOM 868 C C . ALA A 1 110 ? -9.227 4.046 19.292 1.00 58.75 110 ALA A C 1
ATOM 870 O O . ALA A 1 110 ? -8.228 4.113 18.571 1.00 58.75 110 ALA A O 1
ATOM 871 N N . ALA A 1 111 ? -9.829 5.155 19.733 1.00 48.19 111 ALA A N 1
ATOM 872 C CA . ALA A 1 111 ? -9.255 6.488 19.563 1.00 48.19 111 ALA A CA 1
ATOM 873 C C . ALA A 1 111 ? -7.796 6.498 20.057 1.00 48.19 111 ALA A C 1
ATOM 875 O O . ALA A 1 111 ? -7.505 5.798 21.032 1.00 48.19 111 ALA A O 1
ATOM 876 N N . PRO A 1 112 ? -6.882 7.270 19.433 1.00 47.28 112 PRO A N 1
ATOM 877 C CA . PRO A 1 112 ? -5.568 7.461 20.020 1.00 47.28 112 PRO A CA 1
ATOM 878 C C . PRO A 1 112 ? -5.797 7.991 21.433 1.00 47.28 112 PRO A C 1
ATOM 880 O O . PRO A 1 112 ? -6.335 9.083 21.616 1.00 47.28 112 PRO A O 1
ATOM 883 N N . THR A 1 113 ? -5.457 7.195 22.446 1.00 46.72 113 THR A N 1
ATOM 884 C CA . THR A 1 113 ? -5.376 7.694 23.810 1.00 46.72 113 THR A CA 1
ATOM 885 C C . THR A 1 113 ? -4.254 8.710 23.783 1.00 46.72 113 THR A C 1
ATOM 887 O O . THR A 1 113 ? -3.078 8.347 23.836 1.00 46.72 113 THR A O 1
ATOM 890 N N . ALA A 1 114 ? -4.620 9.977 23.593 1.00 40.81 114 ALA A N 1
ATOM 891 C CA . ALA A 1 114 ? -3.742 11.105 23.790 1.00 40.81 114 ALA A CA 1
ATOM 892 C C . ALA A 1 114 ? -3.205 10.967 25.212 1.00 40.81 114 ALA A C 1
ATOM 894 O O . ALA A 1 114 ? -3.905 11.238 26.184 1.00 40.81 114 ALA A O 1
ATOM 895 N N . SER A 1 115 ? -1.993 10.435 25.329 1.00 35.66 115 SER A N 1
ATOM 896 C CA . SER A 1 115 ? -1.283 10.394 26.591 1.00 35.66 115 SER A CA 1
ATOM 897 C C . SER A 1 115 ? -0.945 11.849 26.911 1.00 35.66 115 SER A C 1
ATOM 899 O O . SER A 1 115 ? -0.217 12.467 26.123 1.00 35.66 115 SER A O 1
ATOM 901 N N . PRO A 1 116 ? -1.495 12.457 27.979 1.00 45.03 116 PRO A N 1
ATOM 902 C CA . PRO A 1 116 ? -1.047 13.776 28.378 1.00 45.03 116 PRO A CA 1
ATOM 903 C C . PRO A 1 116 ? 0.401 13.606 28.841 1.00 45.03 116 PRO A C 1
ATOM 905 O O . PRO A 1 116 ? 0.671 12.929 29.833 1.00 45.03 116 PRO A O 1
ATOM 908 N N . ARG A 1 117 ? 1.351 14.146 28.070 1.00 38.53 117 ARG A N 1
ATOM 909 C CA . ARG A 1 117 ? 2.735 14.247 28.542 1.00 38.53 117 ARG A CA 1
ATOM 910 C C . ARG A 1 117 ? 2.751 15.115 29.818 1.00 38.53 117 ARG A C 1
ATOM 912 O O . ARG A 1 117 ? 1.988 16.082 29.858 1.00 38.53 117 ARG A O 1
ATOM 919 N N . PRO A 1 118 ? 3.551 14.744 30.837 1.00 56.84 118 PRO A N 1
ATOM 920 C CA . PRO A 1 118 ? 3.671 15.490 32.089 1.00 56.84 118 PRO A CA 1
ATOM 921 C C . PRO A 1 118 ? 4.292 16.877 31.896 1.00 56.84 118 PRO A C 1
ATOM 923 O O . PRO A 1 118 ? 5.053 17.057 30.915 1.00 56.84 118 PRO A O 1
#

pLDDT: mean 81.54, std 17.6, range [35.66, 96.81]

Secondary structure (DSSP, 8-state):
----GGG--EEEEE-B---GGGT--TTSPPTT---SEEEEESSHHHHHHHHHHHHHHTT--GGGB---EEEETTT--EEEEE-TTS-EE----S-TT--PEEPTT----S--------